Protein AF-A5HG73-F1 (afdb_monomer_lite)

pLDDT: mean 88.98, std 6.29, range [66.06, 95.75]

Sequence (46 aa):
CDCSAHAGSVDCAARGLSAVPSDLPPGTRSLRLQLNGIAELPDGAF

Structure (mmCIF, N/CA/C/O backbone):
data_AF-A5HG73-F1
#
_entry.id   AF-A5HG73-F1
#
loop_
_atom_site.group_PDB
_atom_site.id
_atom_site.type_symbol
_atom_site.label_atom_id
_atom_site.label_alt_id
_atom_site.label_comp_id
_atom_site.label_asym_id
_atom_site.label_entity_id
_atom_site.label_seq_id
_atom_site.pdbx_PDB_ins_code
_atom_site.Cartn_x
_atom_site.Cartn_y
_atom_site.Cartn_z
_atom_site.occupancy
_atom_site.B_iso_or_equiv
_atom_site.auth_seq_id
_atom_site.auth_comp_id
_atom_site.auth_asym_id
_atom_site.auth_atom_id
_atom_site.pdbx_PDB_model_num
ATOM 1 N N . CYS A 1 1 ? -0.831 6.445 -1.858 1.00 88.69 1 CYS A N 1
ATOM 2 C CA . CYS A 1 1 ? 0.369 5.591 -1.816 1.00 88.69 1 CYS A CA 1
ATOM 3 C C . CYS A 1 1 ? 1.444 6.225 -2.675 1.00 88.69 1 CYS A C 1
ATOM 5 O O . CYS A 1 1 ? 1.093 7.026 -3.534 1.00 88.69 1 CYS A O 1
ATOM 7 N N . ASP A 1 2 ? 2.708 5.884 -2.4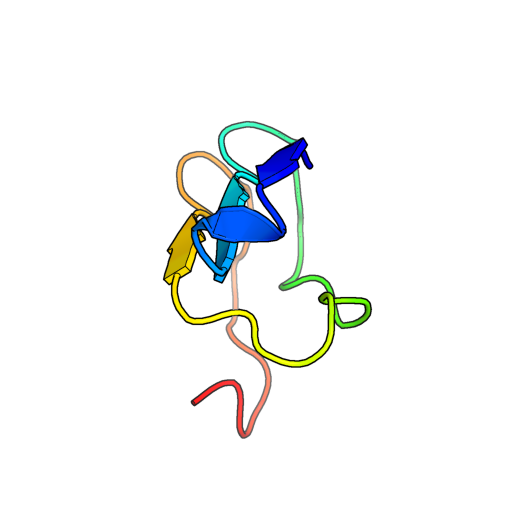47 1.00 90.94 2 ASP A N 1
ATOM 8 C CA . ASP A 1 2 ? 3.834 6.317 -3.276 1.00 90.94 2 ASP A CA 1
ATOM 9 C C . ASP A 1 2 ? 4.261 5.179 -4.203 1.00 90.94 2 ASP A C 1
ATOM 11 O O . ASP A 1 2 ? 4.553 4.072 -3.751 1.00 90.94 2 ASP A O 1
ATOM 15 N N . CYS A 1 3 ? 4.272 5.441 -5.508 1.00 90.56 3 CYS A N 1
ATOM 16 C CA . CYS A 1 3 ? 4.543 4.435 -6.531 1.00 90.56 3 CYS A CA 1
ATOM 17 C C . CYS A 1 3 ? 5.917 4.671 -7.162 1.00 90.56 3 CYS A C 1
ATOM 19 O O . CYS A 1 3 ? 6.166 5.709 -7.771 1.00 90.56 3 CYS A O 1
ATOM 21 N N . SER A 1 4 ? 6.792 3.671 -7.081 1.00 89.06 4 SER A N 1
ATOM 22 C CA . SER A 1 4 ? 8.069 3.631 -7.791 1.00 89.06 4 SER A CA 1
ATOM 23 C C . SER A 1 4 ? 7.967 2.669 -8.971 1.00 89.06 4 SER A C 1
ATOM 25 O O . SER A 1 4 ? 8.222 1.470 -8.843 1.00 89.06 4 SER A O 1
ATOM 27 N N . ALA A 1 5 ? 7.585 3.205 -10.135 1.00 80.69 5 ALA A N 1
ATOM 28 C CA . ALA A 1 5 ? 7.387 2.428 -11.362 1.00 80.69 5 ALA A CA 1
ATOM 29 C C . ALA A 1 5 ? 8.665 1.701 -11.820 1.00 80.69 5 ALA A C 1
ATOM 31 O O . ALA A 1 5 ? 8.604 0.555 -12.249 1.00 80.69 5 ALA A O 1
ATOM 32 N N . HIS A 1 6 ? 9.833 2.330 -11.657 1.00 82.25 6 HIS A N 1
ATOM 33 C CA . HIS A 1 6 ? 11.123 1.741 -12.032 1.00 82.25 6 HIS A CA 1
ATOM 34 C C . HIS A 1 6 ? 11.500 0.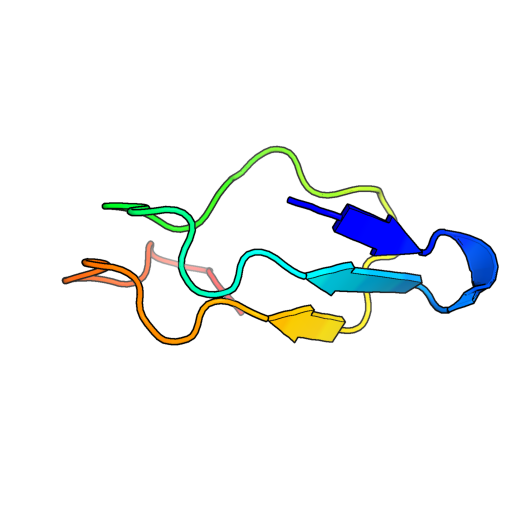534 -11.160 1.00 82.25 6 HIS A C 1
ATOM 36 O O . HIS A 1 6 ? 12.109 -0.413 -11.649 1.00 82.25 6 HIS A O 1
ATOM 42 N N . ALA A 1 7 ? 11.128 0.552 -9.877 1.00 85.44 7 ALA A N 1
ATOM 43 C CA . ALA A 1 7 ? 11.368 -0.558 -8.956 1.00 85.44 7 ALA A CA 1
ATOM 44 C C . ALA A 1 7 ? 10.205 -1.568 -8.915 1.00 85.44 7 ALA A C 1
ATOM 46 O O . ALA A 1 7 ? 10.336 -2.626 -8.300 1.00 85.44 7 ALA A O 1
ATOM 47 N N . GLY A 1 8 ? 9.058 -1.241 -9.524 1.00 91.00 8 GLY A N 1
ATOM 48 C CA . GLY A 1 8 ? 7.814 -1.994 -9.362 1.00 91.00 8 GLY A CA 1
ATOM 49 C C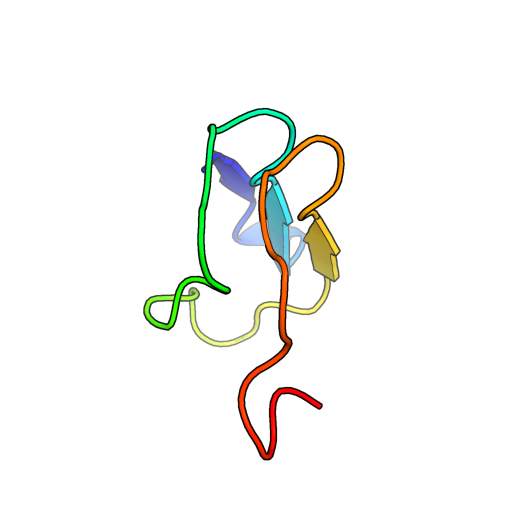 . GLY A 1 8 ? 7.350 -2.041 -7.903 1.00 91.00 8 GLY A C 1
ATOM 50 O O . GLY A 1 8 ? 6.837 -3.064 -7.461 1.00 91.00 8 GLY A O 1
ATOM 51 N N . SER A 1 9 ? 7.584 -0.980 -7.127 1.00 93.25 9 SER A N 1
ATOM 52 C CA . SER A 1 9 ? 7.258 -0.944 -5.696 1.00 93.25 9 SER A CA 1
ATOM 53 C C . SER A 1 9 ? 6.171 0.083 -5.412 1.00 93.25 9 SER A C 1
ATOM 55 O O . SER A 1 9 ? 6.265 1.219 -5.871 1.00 93.25 9 SER A O 1
ATOM 57 N N . VAL A 1 10 ? 5.186 -0.292 -4.602 1.00 94.44 10 VAL A N 1
ATOM 58 C CA . VAL A 1 10 ? 4.094 0.578 -4.151 1.00 94.44 10 VAL A CA 1
ATOM 59 C C . VAL A 1 10 ? 4.112 0.647 -2.631 1.00 94.44 10 VAL A C 1
ATOM 61 O O . VAL A 1 10 ? 3.981 -0.371 -1.953 1.00 94.44 10 VAL A O 1
ATOM 64 N N . ASP A 1 11 ? 4.277 1.850 -2.089 1.00 94.44 11 ASP A N 1
ATOM 65 C CA . ASP A 1 11 ? 4.292 2.099 -0.653 1.00 94.44 11 ASP A CA 1
ATOM 66 C C . ASP A 1 11 ? 2.996 2.773 -0.185 1.00 94.44 11 ASP A C 1
ATOM 68 O O . ASP A 1 11 ? 2.740 3.966 -0.388 1.00 94.44 11 ASP A O 1
ATOM 72 N N . CYS A 1 12 ? 2.153 1.972 0.452 1.00 94.50 12 CYS A N 1
ATOM 73 C CA . CYS A 1 12 ? 0.903 2.372 1.075 1.00 94.50 12 CYS A CA 1
ATOM 74 C C . CYS A 1 12 ? 0.990 2.355 2.612 1.00 94.50 12 CYS A C 1
ATOM 76 O O . CYS A 1 12 ? -0.051 2.298 3.270 1.00 94.50 12 CYS A O 1
ATOM 78 N N . ALA A 1 13 ? 2.189 2.396 3.209 1.00 95.12 13 ALA A N 1
ATOM 79 C CA . ALA A 1 13 ? 2.340 2.401 4.663 1.00 95.12 13 ALA A CA 1
ATOM 80 C C . ALA A 1 13 ? 1.614 3.581 5.322 1.00 95.12 13 ALA A C 1
ATOM 82 O O . ALA A 1 13 ? 1.685 4.703 4.815 1.00 95.12 13 ALA A O 1
ATOM 83 N N . ALA A 1 14 ? 0.985 3.339 6.477 1.00 95.38 14 ALA A N 1
ATOM 84 C CA . ALA A 1 14 ? 0.411 4.387 7.329 1.00 95.38 14 ALA A CA 1
ATOM 85 C C . ALA A 1 14 ? -0.544 5.349 6.592 1.00 95.38 14 ALA A C 1
ATOM 87 O O . ALA A 1 14 ? -0.593 6.544 6.881 1.00 95.38 14 ALA A O 1
ATOM 88 N N . ARG A 1 15 ? -1.301 4.836 5.613 1.00 94.38 15 ARG A N 1
ATOM 89 C CA . ARG A 1 15 ? -2.277 5.617 4.836 1.00 94.38 15 ARG A CA 1
ATOM 90 C C . ARG A 1 15 ? -3.693 5.547 5.409 1.00 94.38 15 ARG A C 1
ATOM 92 O O . ARG A 1 15 ? -4.589 6.155 4.837 1.00 94.38 15 ARG A O 1
ATOM 99 N N . GLY A 1 16 ? -3.896 4.829 6.517 1.00 94.62 16 GLY A N 1
ATOM 100 C CA . GLY A 1 16 ? -5.214 4.642 7.124 1.00 94.62 16 GLY A CA 1
ATOM 101 C C . GLY A 1 16 ? -6.150 3.781 6.273 1.00 94.62 16 GLY A C 1
ATOM 102 O O . GLY A 1 16 ? -7.360 3.969 6.317 1.00 94.62 16 GLY A O 1
ATOM 103 N N . LEU A 1 17 ? -5.600 2.864 5.472 1.00 93.38 17 LEU A N 1
ATOM 104 C CA . LEU A 1 17 ? -6.396 1.985 4.617 1.00 93.38 17 LEU A CA 1
ATOM 105 C C . LEU A 1 17 ? -7.192 0.991 5.465 1.00 93.38 17 LEU A C 1
ATOM 107 O O . LEU A 1 17 ? -6.645 0.387 6.385 1.00 93.38 17 LEU A O 1
ATOM 111 N N . SER A 1 18 ? -8.464 0.798 5.131 1.00 93.62 18 SER A N 1
ATOM 112 C CA . SER A 1 18 ? -9.320 -0.247 5.709 1.00 93.62 18 SER A CA 1
ATOM 113 C C . SER A 1 18 ? -9.354 -1.525 4.867 1.00 93.62 18 SER A C 1
ATOM 115 O O . SER A 1 18 ? -9.794 -2.562 5.347 1.00 93.62 18 SER A O 1
ATOM 117 N N . ALA A 1 19 ? -8.870 -1.460 3.625 1.00 91.62 19 ALA A N 1
ATOM 118 C CA . ALA A 1 19 ? -8.819 -2.572 2.685 1.00 91.62 19 ALA A CA 1
ATOM 119 C C . ALA A 1 19 ? -7.57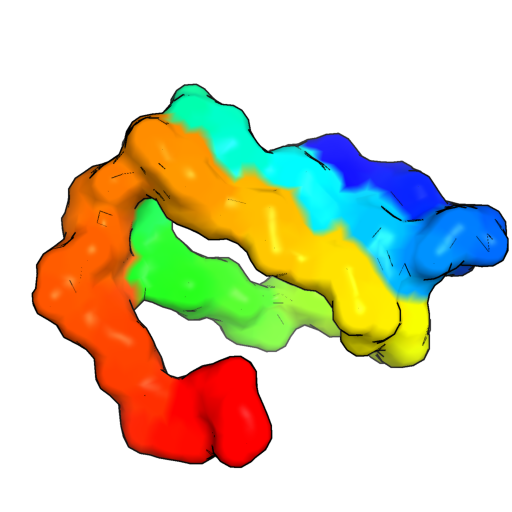4 -2.478 1.791 1.00 91.62 19 ALA A C 1
ATOM 121 O O . ALA A 1 19 ? -6.945 -1.421 1.674 1.00 91.62 19 ALA A O 1
ATOM 122 N N . VAL A 1 20 ? -7.229 -3.591 1.143 1.00 89.06 20 VAL A N 1
ATOM 123 C CA . VAL A 1 20 ? -6.176 -3.626 0.122 1.00 89.06 20 VAL A CA 1
ATOM 124 C C . VAL A 1 20 ? -6.633 -2.813 -1.102 1.00 89.06 20 VAL A C 1
ATOM 126 O O . VAL A 1 20 ? -7.732 -3.051 -1.601 1.00 89.06 20 VAL A O 1
ATOM 129 N N . PRO A 1 21 ? -5.833 -1.853 -1.600 1.00 87.06 21 PRO A N 1
ATOM 130 C CA . PRO A 1 21 ? -6.182 -1.087 -2.790 1.00 87.06 21 PRO A CA 1
ATOM 131 C C . PRO A 1 21 ? -6.155 -1.985 -4.031 1.00 87.06 21 PRO A C 1
ATOM 133 O O . PRO A 1 21 ? -5.192 -2.714 -4.256 1.00 87.06 21 PRO A O 1
ATOM 136 N N . SER A 1 22 ? -7.207 -1.907 -4.842 1.00 84.25 22 SER A N 1
ATOM 137 C CA . SER A 1 22 ? -7.365 -2.675 -6.084 1.00 84.25 22 SER A CA 1
ATOM 138 C C . SER A 1 22 ? -6.729 -2.005 -7.307 1.00 84.25 22 SER A C 1
ATOM 140 O O . SER A 1 22 ? -6.463 -2.675 -8.300 1.00 84.25 22 SER A O 1
ATOM 142 N N . ASP A 1 23 ? -6.447 -0.702 -7.233 1.00 84.69 23 ASP A N 1
ATOM 143 C CA . ASP A 1 23 ? -5.835 0.074 -8.317 1.00 84.69 23 ASP A CA 1
ATOM 144 C C . ASP A 1 23 ? -4.307 0.145 -8.156 1.00 84.69 23 ASP A C 1
ATOM 146 O O . ASP A 1 23 ? -3.728 1.162 -7.761 1.00 84.69 23 ASP A O 1
ATOM 150 N N . LEU A 1 24 ? -3.648 -0.994 -8.373 1.00 87.56 24 LEU A N 1
ATOM 151 C CA . LEU A 1 24 ? -2.191 -1.097 -8.338 1.00 87.56 24 LEU A CA 1
ATOM 152 C C . LEU A 1 24 ? -1.609 -0.985 -9.754 1.00 87.56 24 LEU A C 1
ATOM 154 O O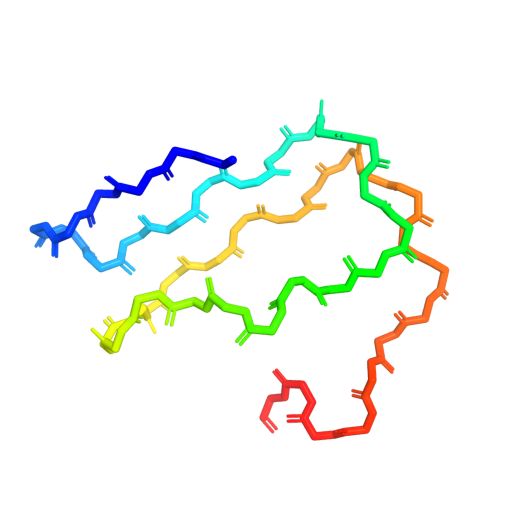 . LEU A 1 24 ? -2.130 -1.613 -10.677 1.00 87.56 24 LEU A O 1
ATOM 158 N N . PRO A 1 25 ? -0.487 -0.262 -9.942 1.00 87.06 25 PRO A N 1
ATOM 159 C CA . PRO A 1 25 ? 0.196 -0.203 -11.225 1.00 87.06 25 PRO A CA 1
ATOM 160 C C . PRO A 1 25 ? 0.501 -1.606 -11.776 1.00 87.06 25 PRO A C 1
ATOM 162 O O . PRO A 1 25 ? 0.985 -2.468 -11.026 1.00 87.06 25 PRO A O 1
ATOM 165 N N . PRO A 1 26 ? 0.286 -1.846 -13.082 1.00 84.06 26 PRO A N 1
ATOM 166 C CA . PRO A 1 26 ? 0.626 -3.119 -13.702 1.00 84.06 26 PRO A CA 1
ATOM 167 C C . PRO A 1 26 ? 2.131 -3.374 -13.569 1.00 84.06 26 PRO A C 1
ATOM 169 O O . PRO A 1 26 ? 2.953 -2.496 -13.830 1.00 84.06 26 PRO A O 1
ATOM 172 N N . GLY A 1 27 ? 2.497 -4.579 -13.131 1.00 86.06 27 GLY A N 1
ATOM 173 C CA . GLY A 1 27 ? 3.893 -4.924 -12.849 1.00 86.06 27 GLY A CA 1
ATOM 174 C C . GLY A 1 27 ? 4.384 -4.516 -11.457 1.00 86.06 27 GLY A C 1
ATOM 175 O O . GLY A 1 27 ? 5.593 -4.527 -11.222 1.00 86.06 27 GLY A O 1
ATOM 176 N N . THR A 1 28 ? 3.479 -4.189 -10.527 1.00 90.19 28 THR A N 1
ATOM 177 C CA . THR A 1 28 ? 3.813 -4.093 -9.098 1.00 90.19 28 THR A CA 1
ATOM 178 C C . THR A 1 28 ? 4.360 -5.436 -8.604 1.00 90.19 28 THR A C 1
ATOM 180 O O . THR A 1 28 ? 3.697 -6.463 -8.689 1.00 90.19 28 THR A O 1
ATOM 183 N N . ARG A 1 29 ? 5.595 -5.419 -8.103 1.00 91.44 29 ARG A N 1
ATOM 184 C CA . ARG A 1 29 ? 6.329 -6.566 -7.546 1.00 91.44 29 ARG A CA 1
ATOM 185 C C . ARG A 1 29 ? 6.375 -6.539 -6.024 1.00 91.44 29 ARG A C 1
ATOM 187 O O . ARG A 1 29 ? 6.539 -7.577 -5.397 1.00 91.44 29 ARG A O 1
ATOM 194 N N . SER A 1 30 ? 6.287 -5.346 -5.442 1.00 92.00 30 SER A N 1
ATOM 195 C CA . SER A 1 30 ? 6.330 -5.137 -4.000 1.00 92.00 30 SER A CA 1
ATOM 196 C C . SER A 1 30 ? 5.241 -4.159 -3.589 1.00 92.00 30 SER A C 1
ATOM 198 O O . SER A 1 30 ? 5.152 -3.062 -4.140 1.00 92.00 30 SER A O 1
ATOM 200 N N . LEU A 1 31 ? 4.426 -4.556 -2.617 1.00 92.19 31 LEU A N 1
ATOM 201 C CA . LEU A 1 31 ? 3.341 -3.752 -2.072 1.00 92.19 31 LEU A CA 1
ATOM 202 C C . LEU A 1 31 ? 3.490 -3.651 -0.554 1.00 92.19 31 LEU A C 1
ATOM 204 O O . LEU A 1 31 ? 3.513 -4.658 0.152 1.00 92.19 31 LEU A O 1
ATOM 208 N N . ARG A 1 32 ? 3.575 -2.422 -0.044 1.00 94.06 32 ARG A N 1
ATOM 209 C CA . ARG A 1 32 ? 3.761 -2.133 1.380 1.00 94.06 32 ARG A CA 1
ATOM 210 C C . ARG A 1 32 ? 2.460 -1.631 2.001 1.00 94.06 32 ARG A C 1
ATOM 212 O O . ARG A 1 32 ? 2.044 -0.521 1.704 1.00 94.06 32 ARG A O 1
ATOM 219 N N . LEU A 1 33 ? 1.845 -2.409 2.896 1.00 93.94 33 LEU A N 1
ATOM 220 C CA . LEU A 1 33 ? 0.545 -2.087 3.522 1.00 93.94 33 LEU A CA 1
ATOM 221 C C . LEU A 1 33 ? 0.587 -1.976 5.055 1.00 93.94 33 LEU A C 1
ATOM 223 O O . LEU A 1 33 ? -0.461 -1.868 5.685 1.00 93.94 33 LEU A O 1
ATOM 227 N N . GLN A 1 34 ? 1.767 -1.988 5.675 1.00 94.12 34 GLN A N 1
ATOM 228 C CA . GLN A 1 34 ? 1.895 -1.891 7.135 1.00 94.12 34 GLN A CA 1
ATOM 229 C C . GLN A 1 34 ? 1.286 -0.607 7.716 1.00 94.12 34 GLN A C 1
ATOM 231 O O . GLN A 1 34 ? 1.205 0.422 7.043 1.00 94.12 34 GLN A O 1
ATOM 236 N N . LEU A 1 35 ? 0.939 -0.662 9.006 1.00 95.75 35 LEU A N 1
ATOM 237 C CA . LEU A 1 35 ? 0.369 0.459 9.766 1.00 95.75 35 LEU A CA 1
ATOM 238 C C . LEU A 1 35 ? -0.951 0.984 9.173 1.00 95.75 35 LEU A C 1
ATOM 240 O O . LEU A 1 35 ? -1.262 2.167 9.271 1.00 95.75 35 LEU A O 1
ATOM 244 N N . ASN A 1 36 ? -1.725 0.098 8.549 1.00 95.19 36 ASN A N 1
ATOM 245 C CA . ASN A 1 36 ? -3.092 0.362 8.116 1.00 95.19 36 ASN A CA 1
ATOM 246 C C . ASN A 1 36 ? -4.087 -0.422 8.984 1.00 95.19 36 ASN A C 1
ATOM 248 O O . ASN A 1 36 ? -3.700 -1.328 9.720 1.00 95.19 36 ASN A O 1
ATOM 252 N N . GLY A 1 37 ? -5.369 -0.077 8.884 1.00 95.44 37 GLY A N 1
ATOM 253 C CA . GLY A 1 37 ? -6.475 -0.749 9.569 1.00 95.44 37 GLY A CA 1
ATOM 254 C C . GLY A 1 37 ? -7.110 -1.855 8.727 1.00 95.44 37 GLY A C 1
ATOM 255 O O . GLY A 1 37 ? -8.327 -2.005 8.750 1.00 95.44 37 GLY A O 1
ATOM 256 N N . ILE A 1 38 ? -6.310 -2.582 7.941 1.00 92.19 38 ILE A N 1
ATOM 257 C CA . ILE A 1 38 ? -6.798 -3.673 7.092 1.00 92.19 38 ILE A CA 1
ATOM 258 C C . ILE A 1 38 ? -7.086 -4.870 7.998 1.00 92.19 38 ILE A C 1
ATOM 260 O O . ILE A 1 38 ? -6.162 -5.492 8.520 1.00 92.19 38 ILE A O 1
ATOM 264 N N . ALA A 1 39 ? -8.369 -5.145 8.219 1.00 90.56 39 ALA A N 1
ATOM 265 C CA . ALA A 1 39 ? -8.823 -6.231 9.088 1.00 90.56 39 ALA A CA 1
ATOM 266 C C . ALA A 1 39 ? -8.872 -7.585 8.364 1.00 90.56 39 ALA A C 1
ATOM 268 O O . ALA A 1 39 ? -8.719 -8.629 8.993 1.00 90.56 39 ALA A O 1
ATOM 269 N N . GLU A 1 40 ? -9.057 -7.558 7.045 1.00 88.94 40 GLU A N 1
ATOM 270 C CA . GLU A 1 40 ? -9.183 -8.736 6.195 1.00 88.94 40 GLU A CA 1
ATOM 271 C C . GLU A 1 40 ? -8.453 -8.523 4.867 1.00 88.94 40 GLU A C 1
ATOM 273 O O . GLU A 1 40 ? -8.389 -7.411 4.335 1.00 88.94 40 GLU A O 1
ATOM 278 N N . LEU A 1 41 ? -7.883 -9.603 4.339 1.00 83.94 41 LEU A N 1
ATOM 279 C CA . LEU A 1 41 ? -7.384 -9.635 2.972 1.00 83.94 41 LEU A CA 1
ATOM 280 C C . LEU A 1 41 ? -8.496 -10.167 2.063 1.00 83.94 41 LEU A C 1
ATOM 282 O O . LEU A 1 41 ? -9.119 -11.166 2.423 1.00 83.94 41 LEU A O 1
ATOM 286 N N . PRO A 1 42 ? -8.743 -9.533 0.904 1.00 80.94 42 PRO A N 1
ATOM 287 C CA . PRO A 1 42 ? -9.711 -10.046 -0.053 1.00 80.94 42 PRO A CA 1
ATOM 288 C C . PRO A 1 42 ? -9.281 -11.417 -0.586 1.00 80.94 42 PRO A C 1
ATOM 290 O O . PRO A 1 42 ? -8.085 -11.715 -0.692 1.00 80.94 42 PRO A O 1
ATOM 293 N N . ASP A 1 43 ? -10.263 -12.236 -0.960 1.00 83.00 43 ASP A N 1
ATOM 294 C CA . ASP A 1 43 ? -10.012 -13.511 -1.628 1.00 83.00 43 ASP A CA 1
ATOM 295 C C . ASP A 1 43 ? -9.180 -13.288 -2.898 1.00 83.00 43 ASP A C 1
ATOM 297 O O . ASP A 1 43 ? -9.489 -12.427 -3.724 1.00 83.00 43 ASP A O 1
ATOM 301 N N . GLY A 1 44 ? -8.101 -14.060 -3.049 1.00 77.38 44 GLY A N 1
ATOM 302 C CA . GLY A 1 44 ? -7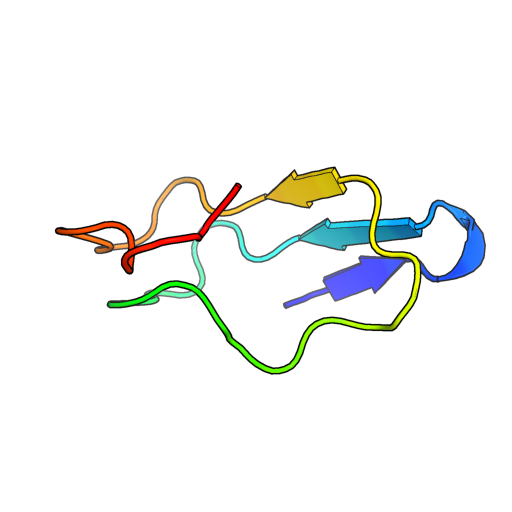.193 -13.924 -4.191 1.00 77.38 44 GLY A CA 1
ATOM 303 C C . GLY A 1 44 ? -6.272 -12.700 -4.135 1.00 77.38 44 GLY A C 1
ATOM 304 O O . GLY A 1 44 ? -5.794 -12.256 -5.174 1.00 77.38 44 GLY A O 1
ATOM 305 N N . ALA A 1 45 ? -5.993 -12.152 -2.946 1.00 72.44 45 ALA A N 1
ATOM 306 C CA . ALA A 1 45 ? -4.982 -11.102 -2.771 1.00 72.44 45 ALA A CA 1
ATOM 307 C C . ALA A 1 45 ? -3.549 -11.519 -3.177 1.00 72.44 45 ALA A C 1
ATOM 309 O O . ALA A 1 45 ? -2.682 -10.648 -3.287 1.00 72.44 45 ALA A O 1
ATOM 310 N N . PHE A 1 46 ? -3.301 -12.820 -3.375 1.00 66.06 46 PHE A N 1
ATOM 311 C CA . PHE A 1 46 ? -2.009 -13.403 -3.740 1.00 66.06 46 PHE A CA 1
ATOM 312 C C . PHE A 1 46 ? -2.158 -14.432 -4.859 1.00 66.06 46 PHE A C 1
ATOM 314 O O . PHE A 1 46 ? -3.085 -15.269 -4.758 1.00 66.06 46 PHE A O 1
#

InterPro domains:
  IPR000372 Leucine-rich repeat N-terminal domain [PF01462] (1-25)
  IPR032675 Leucine-rich repeat domain superfamily [G3DSA:3.80.10.10] (1-46)

Radius of gyration: 10.4 Å; chains: 1; bounding box: 21×20×24 Å

Organism: Petromyzon marinus (NCBI:txid7757)

Secondary structure (DSSP, 8-state):
-EEETTTTEEE-TTS--SS--S-PPTT--EEE-TTS----PPTT--

Foldseek 3Di:
DDADPVVLEAAPELVQDCADDPPRPPSNPYYHYHNYNPPDYDPPND